Protein AF-A0A4U7EUX4-F1 (afdb_monomer_lite)

Sequence (155 aa):
FATDRTGVGKIASWLRALGPPEITDNANVHVARLDGEHVALTEAPRRIAFDPATLETRGAFGFDDDLGEHVTAAHLVRDPETDAWFGFVTEFGRTPEYHVYRLAPDRRARERVASIAADGPGYIHDCSITTDHVVLVETPLVMPIRRALSPFSEG

Radius of gyration: 18.08 Å; chains: 1; bounding box: 50×25×46 Å

Foldseek 3Di:
DDDDPDVVVVVVVVVQLLAQDDFDQPLPDDWDQALNFIWRHDQAQWIWTADPVPRHTPGTQAAPEDDAAGTWARAWDADPPQRKTWTWGWHDDPFIWIFIWIGHNNHSHTDTPDIDTDPQAADFNYWDDDPPDIDTDRDPRGDPVVLSRDSPHDD

Secondary structure (DSSP, 8-state):
-----SHHHHHHHHHHHTSPPPPP----SEEEEETTEEEEE-SSS-EEEE-TTT--EEEE---SS----SEE-S--EE-TTT--EEEEEEEPSSS-EEEEEEE-TT-SSPEEEEEEE-SS-B----EEE-SS-EEE---S-B--HHHHT-TT---

pLDDT: mean 86.43, std 16.12, range [35.03, 98.5]

Structure (mmCIF, N/CA/C/O backbone):
data_AF-A0A4U7EUX4-F1
#
_entry.id   AF-A0A4U7EUX4-F1
#
loop_
_atom_site.group_PDB
_atom_site.id
_atom_site.type_symbol
_atom_site.label_atom_id
_atom_site.label_alt_id
_atom_site.label_comp_id
_atom_site.label_asym_id
_atom_site.label_entity_id
_atom_site.label_seq_id
_atom_site.pdbx_PDB_ins_code
_atom_site.Cartn_x
_atom_site.Cartn_y
_atom_site.Cartn_z
_atom_site.occupancy
_atom_site.B_iso_or_equiv
_atom_site.auth_seq_id
_atom_site.auth_comp_id
_atom_site.auth_asym_id
_atom_site.auth_atom_id
_atom_site.pdbx_PDB_model_num
ATOM 1 N N . PHE A 1 1 ? 17.635 0.848 29.193 1.00 35.03 1 PHE A N 1
ATOM 2 C CA . PHE A 1 1 ? 17.520 -0.541 29.682 1.00 35.03 1 PHE A CA 1
ATOM 3 C C . PHE A 1 1 ? 18.761 -1.314 29.238 1.00 35.03 1 PHE A C 1
ATOM 5 O O . PHE A 1 1 ? 19.319 -0.972 28.207 1.00 35.03 1 PHE A O 1
ATOM 12 N N . ALA A 1 2 ? 19.268 -2.201 30.096 1.00 38.28 2 ALA A N 1
ATOM 13 C CA . ALA A 1 2 ? 20.657 -2.675 30.194 1.00 38.28 2 ALA A CA 1
ATOM 14 C C . ALA A 1 2 ? 21.385 -3.032 28.876 1.00 38.28 2 ALA A C 1
ATOM 16 O O . ALA A 1 2 ? 20.945 -3.899 28.129 1.00 38.28 2 ALA A O 1
ATOM 17 N N . THR A 1 3 ? 22.553 -2.424 28.644 1.00 47.78 3 THR A N 1
ATOM 18 C CA . THR A 1 3 ? 23.536 -2.885 27.654 1.00 47.78 3 THR A CA 1
ATOM 19 C C . THR A 1 3 ? 24.354 -4.029 28.249 1.00 47.78 3 THR A C 1
ATOM 21 O O . THR A 1 3 ? 25.218 -3.824 29.103 1.00 47.78 3 THR A O 1
ATOM 24 N N . ASP A 1 4 ? 24.057 -5.249 27.806 1.00 44.53 4 ASP A N 1
ATOM 25 C CA . ASP A 1 4 ? 24.856 -6.437 28.096 1.00 44.53 4 ASP A CA 1
ATOM 26 C C . ASP A 1 4 ? 26.292 -6.246 27.560 1.00 44.53 4 ASP A C 1
ATOM 28 O O . ASP A 1 4 ? 26.512 -5.835 26.418 1.00 44.53 4 ASP A O 1
ATOM 32 N N . ARG A 1 5 ? 27.283 -6.484 28.426 1.00 51.31 5 ARG A N 1
ATOM 33 C CA . ARG A 1 5 ? 28.724 -6.330 28.157 1.00 51.31 5 ARG A CA 1
ATOM 34 C C . ARG A 1 5 ? 29.388 -7.647 27.743 1.00 51.31 5 ARG A C 1
ATOM 36 O O . ARG A 1 5 ? 30.616 -7.722 27.723 1.00 51.31 5 ARG A O 1
ATOM 43 N N . THR A 1 6 ? 28.622 -8.681 27.407 1.00 55.31 6 THR A N 1
ATOM 44 C CA . THR A 1 6 ? 29.170 -9.937 26.887 1.00 55.31 6 THR A CA 1
ATOM 45 C C . THR A 1 6 ? 29.407 -9.863 25.371 1.00 55.31 6 THR A C 1
ATOM 47 O O . THR A 1 6 ? 28.614 -9.315 24.606 1.00 55.31 6 THR A O 1
ATOM 50 N N . GLY A 1 7 ? 30.541 -10.403 24.905 1.00 58.28 7 GLY A N 1
ATOM 51 C CA . GLY A 1 7 ? 30.965 -10.352 23.494 1.00 58.28 7 GLY A CA 1
ATOM 52 C C . GLY A 1 7 ? 29.975 -10.977 22.500 1.00 58.28 7 GLY A C 1
ATOM 53 O O . GLY A 1 7 ? 30.011 -10.653 21.317 1.00 58.28 7 GLY A O 1
ATOM 54 N N . VAL A 1 8 ? 29.045 -11.802 22.984 1.00 59.81 8 VAL A N 1
ATOM 55 C CA . VAL A 1 8 ? 28.007 -12.463 22.183 1.00 59.81 8 VAL A CA 1
ATOM 56 C C . VAL A 1 8 ? 26.985 -11.458 21.637 1.00 59.81 8 VAL A C 1
ATOM 58 O O . VAL A 1 8 ? 26.647 -11.520 20.457 1.00 59.81 8 VAL A O 1
ATOM 61 N N . GLY A 1 9 ? 26.558 -10.474 22.440 1.00 59.91 9 GLY A N 1
ATOM 62 C CA . GLY A 1 9 ? 25.624 -9.430 21.996 1.00 59.91 9 GLY A CA 1
ATOM 63 C C . GLY A 1 9 ? 26.223 -8.507 20.931 1.00 59.91 9 GLY A C 1
ATOM 64 O O . GLY A 1 9 ? 25.535 -8.098 19.997 1.00 59.91 9 GLY A O 1
ATOM 65 N N . LYS A 1 10 ? 27.536 -8.249 21.009 1.00 58.78 10 LYS A N 1
ATOM 66 C CA . LYS A 1 10 ? 28.273 -7.493 19.984 1.00 58.78 10 LYS A CA 1
ATOM 67 C C . LYS A 1 10 ? 28.397 -8.263 18.676 1.00 58.78 10 LYS A C 1
ATOM 69 O O . LYS A 1 10 ? 28.196 -7.671 17.624 1.00 58.78 10 LYS A O 1
ATOM 74 N N . ILE A 1 11 ? 28.694 -9.561 18.735 1.00 67.31 11 ILE A N 1
ATOM 75 C CA . ILE A 1 11 ? 28.774 -10.409 17.539 1.00 67.31 11 ILE A CA 1
ATOM 76 C C . ILE A 1 11 ? 27.397 -10.506 16.873 1.00 67.31 11 ILE A C 1
ATOM 78 O O . ILE A 1 11 ? 27.297 -10.322 15.667 1.00 67.31 11 ILE A O 1
ATOM 82 N N . ALA A 1 12 ? 26.324 -10.701 17.645 1.00 68.25 12 ALA A N 1
ATOM 83 C CA . ALA A 1 12 ? 24.962 -10.730 17.116 1.00 68.25 12 ALA A CA 1
ATOM 84 C C . ALA A 1 12 ? 24.534 -9.384 16.503 1.00 68.25 12 ALA A C 1
ATOM 86 O O . ALA A 1 12 ? 23.959 -9.363 15.420 1.00 68.25 12 ALA A O 1
ATOM 87 N N . SER A 1 13 ? 24.843 -8.259 17.156 1.00 61.53 13 SER A N 1
ATOM 88 C CA . SER A 1 13 ? 24.590 -6.918 16.613 1.00 61.53 13 SER A CA 1
ATOM 89 C C . SER A 1 13 ? 25.394 -6.646 15.341 1.00 61.53 13 SER A C 1
ATOM 91 O O . SER A 1 13 ? 24.848 -6.086 14.397 1.00 61.53 13 SER A O 1
ATOM 93 N N . TRP A 1 14 ? 26.655 -7.077 15.285 1.00 62.81 14 TRP A N 1
ATOM 94 C CA . TRP A 1 14 ? 27.502 -6.939 14.103 1.00 62.81 14 TRP A CA 1
ATOM 95 C C . TRP A 1 14 ? 27.003 -7.807 12.942 1.00 62.81 14 TRP A C 1
ATOM 97 O O . TRP A 1 14 ? 26.906 -7.328 11.821 1.00 62.81 14 TRP A O 1
ATOM 107 N N . LEU A 1 15 ? 26.584 -9.047 13.213 1.00 62.78 15 LEU A N 1
ATOM 108 C CA . LEU A 1 15 ? 25.950 -9.917 12.218 1.00 62.78 15 LEU A CA 1
ATOM 109 C C . LEU A 1 15 ? 24.616 -9.349 11.708 1.00 62.78 15 LEU A C 1
ATOM 111 O O . LEU A 1 15 ? 24.342 -9.447 10.518 1.00 62.78 15 LEU A O 1
ATOM 115 N N . ARG A 1 16 ? 23.805 -8.721 12.572 1.00 60.88 16 ARG A N 1
ATOM 116 C CA . ARG A 1 16 ? 22.582 -8.011 12.149 1.00 60.88 16 ARG A CA 1
ATOM 117 C C . ARG A 1 16 ? 22.888 -6.775 11.309 1.00 60.88 16 ARG A C 1
ATOM 119 O O . ARG A 1 16 ? 22.189 -6.537 10.337 1.00 60.88 16 ARG A O 1
ATOM 126 N N . ALA A 1 17 ? 23.941 -6.031 11.645 1.00 60.62 17 ALA A N 1
ATOM 127 C CA . ALA A 1 17 ? 24.389 -4.871 10.875 1.00 60.62 17 ALA A CA 1
ATOM 128 C C . ALA A 1 17 ? 24.932 -5.240 9.481 1.00 60.62 17 ALA A C 1
ATOM 130 O O . ALA A 1 17 ? 25.004 -4.381 8.609 1.00 60.62 17 ALA A O 1
ATOM 131 N N . LEU A 1 18 ? 25.309 -6.505 9.268 1.00 61.06 18 LEU A N 1
ATOM 132 C CA . LEU A 1 18 ? 25.678 -7.048 7.957 1.00 61.06 18 LEU A CA 1
ATOM 133 C C . LEU A 1 18 ? 24.470 -7.537 7.139 1.00 61.06 18 LEU A C 1
ATOM 135 O O . LEU A 1 18 ? 24.626 -7.845 5.958 1.00 61.06 18 LEU A O 1
ATOM 139 N N . GLY A 1 19 ? 23.292 -7.653 7.759 1.00 54.31 19 GLY A N 1
ATOM 140 C CA . GLY A 1 19 ? 22.042 -7.962 7.073 1.00 54.31 19 GLY A CA 1
ATOM 141 C C . GLY A 1 19 ? 21.414 -6.715 6.439 1.00 54.31 19 GLY A C 1
ATOM 142 O O . GLY A 1 19 ? 21.805 -5.594 6.766 1.00 54.31 19 GLY A O 1
ATOM 143 N N . PRO A 1 20 ? 20.433 -6.882 5.534 1.00 58.56 20 PRO A N 1
ATOM 144 C CA . PRO A 1 20 ? 19.648 -5.755 5.044 1.00 58.56 20 PRO A CA 1
ATOM 145 C C . PRO A 1 20 ? 18.993 -5.012 6.225 1.00 58.56 20 PRO A C 1
ATOM 147 O O . PRO A 1 20 ? 18.629 -5.656 7.215 1.00 58.56 20 PRO A O 1
ATOM 150 N N . PRO A 1 21 ? 18.857 -3.675 6.147 1.00 61.78 21 PRO A N 1
ATOM 151 C CA . PRO A 1 21 ? 18.311 -2.873 7.237 1.00 61.78 21 PRO A CA 1
ATOM 152 C C . PRO A 1 21 ? 16.923 -3.374 7.659 1.00 61.78 21 PRO A C 1
ATOM 154 O O . PRO A 1 21 ? 16.118 -3.784 6.821 1.00 61.78 21 PRO A O 1
ATOM 157 N N . GLU A 1 22 ? 16.638 -3.343 8.966 1.00 69.62 22 GLU A N 1
ATOM 158 C CA . GLU A 1 22 ? 15.311 -3.703 9.472 1.00 69.62 22 GLU A CA 1
ATOM 159 C C . GLU A 1 22 ? 14.265 -2.732 8.903 1.00 69.62 22 GLU A C 1
ATOM 161 O O . GLU A 1 22 ? 14.378 -1.512 9.034 1.00 69.62 22 GLU A O 1
ATOM 166 N N . ILE A 1 23 ? 13.237 -3.288 8.260 1.00 76.75 23 ILE A N 1
ATOM 167 C CA . ILE A 1 23 ? 12.114 -2.520 7.727 1.00 76.75 23 ILE A CA 1
ATOM 168 C C . ILE A 1 23 ? 11.353 -1.897 8.903 1.00 76.75 23 ILE A C 1
ATOM 170 O O . ILE A 1 23 ? 10.878 -2.613 9.789 1.00 76.75 23 ILE A O 1
ATOM 174 N N . THR A 1 24 ? 11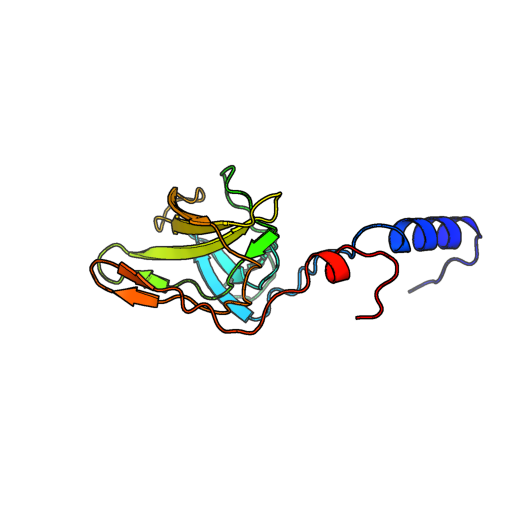.230 -0.569 8.898 1.00 81.19 24 THR A N 1
ATOM 175 C CA . THR A 1 24 ? 10.527 0.175 9.950 1.00 81.19 24 THR A CA 1
ATOM 176 C C . THR A 1 24 ? 9.042 -0.185 10.013 1.00 81.19 24 THR A C 1
ATOM 178 O O . THR A 1 24 ? 8.393 -0.395 8.991 1.00 81.19 24 THR A O 1
ATOM 181 N N . ASP A 1 25 ? 8.497 -0.245 11.226 1.00 83.00 25 ASP A N 1
ATOM 182 C CA . ASP A 1 25 ? 7.065 -0.355 11.518 1.00 83.00 25 ASP A CA 1
ATOM 183 C C . ASP A 1 25 ? 6.432 0.983 11.924 1.00 83.00 25 ASP A C 1
ATOM 185 O O . ASP A 1 25 ? 5.287 1.009 12.375 1.00 83.00 25 ASP A O 1
ATOM 189 N N . ASN A 1 26 ? 7.154 2.095 11.755 1.00 91.69 26 ASN A N 1
ATOM 190 C CA . ASN A 1 26 ? 6.657 3.430 12.058 1.00 91.69 26 ASN A CA 1
ATOM 191 C C . ASN A 1 26 ? 5.583 3.857 11.041 1.00 91.69 26 ASN A C 1
ATOM 193 O O . ASN A 1 26 ? 5.857 4.549 10.059 1.00 91.69 26 ASN A O 1
ATOM 197 N N . ALA A 1 27 ? 4.358 3.394 11.280 1.00 95.31 27 ALA A N 1
ATOM 198 C CA . ALA A 1 27 ? 3.162 3.628 10.484 1.00 95.31 27 ALA A CA 1
ATOM 199 C C . ALA A 1 27 ? 2.583 5.036 10.722 1.00 95.31 27 ALA A C 1
ATOM 201 O O . ALA A 1 27 ? 1.552 5.191 11.370 1.00 95.31 27 ALA A O 1
ATOM 202 N N . ASN A 1 28 ? 3.277 6.073 10.248 1.00 95.56 28 ASN A N 1
ATOM 203 C CA . ASN A 1 28 ? 3.005 7.474 10.594 1.00 95.56 28 ASN A CA 1
ATOM 204 C C . ASN A 1 28 ? 2.521 8.360 9.430 1.00 95.56 28 ASN A C 1
ATOM 206 O O . ASN A 1 28 ? 2.481 9.579 9.596 1.00 95.56 28 ASN A O 1
ATOM 210 N N . VAL A 1 29 ? 2.187 7.788 8.268 1.00 96.81 29 VAL A N 1
ATOM 211 C CA . VAL A 1 29 ? 1.898 8.563 7.046 1.00 96.81 29 VAL A CA 1
ATOM 212 C C . VAL A 1 29 ? 0.398 8.733 6.816 1.00 96.81 29 VAL A C 1
ATOM 214 O O . VAL A 1 29 ? -0.076 9.849 6.621 1.00 96.81 29 VAL A O 1
ATOM 217 N N . HIS A 1 30 ? -0.364 7.639 6.842 1.00 96.38 30 HIS A N 1
ATOM 218 C CA . HIS A 1 30 ? -1.781 7.654 6.472 1.00 96.38 30 HIS A CA 1
ATOM 219 C C . HIS A 1 30 ? -2.594 6.639 7.288 1.00 96.38 30 HIS A C 1
ATOM 221 O O . HIS A 1 30 ? -2.027 5.741 7.909 1.00 96.38 30 HIS A O 1
ATOM 227 N N . VAL A 1 31 ? -3.923 6.773 7.290 1.00 96.81 31 VAL A N 1
ATOM 228 C CA . VAL A 1 31 ? -4.845 5.820 7.925 1.00 96.81 31 VAL A CA 1
ATOM 229 C C . VAL A 1 31 ? -5.952 5.422 6.955 1.00 96.81 31 VAL A C 1
ATOM 231 O O . VAL A 1 31 ? -6.480 6.260 6.230 1.00 96.81 31 VAL A O 1
ATOM 234 N N . ALA A 1 32 ? -6.330 4.148 6.956 1.00 95.56 32 ALA A N 1
ATOM 235 C CA . ALA A 1 32 ? -7.429 3.633 6.144 1.00 95.56 32 ALA A CA 1
ATOM 236 C C . ALA A 1 32 ? -8.240 2.592 6.920 1.00 95.56 32 ALA A C 1
ATOM 238 O O . ALA A 1 32 ? -7.752 1.998 7.885 1.00 95.56 32 ALA A O 1
ATOM 239 N N . ARG A 1 33 ? 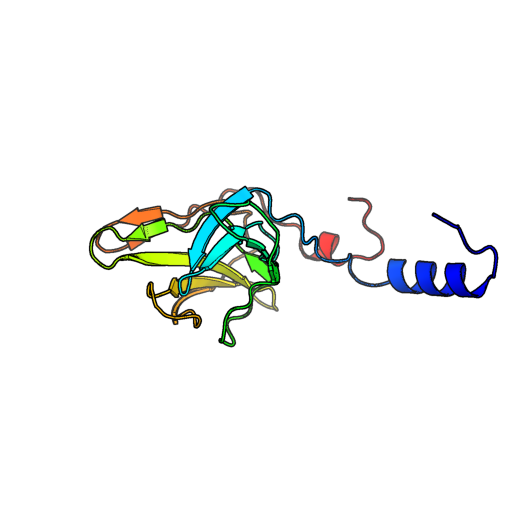-9.485 2.363 6.490 1.00 95.19 33 ARG A N 1
ATOM 240 C CA . ARG A 1 33 ? -10.310 1.271 7.010 1.00 95.19 33 ARG A CA 1
ATOM 241 C C . ARG A 1 33 ? -10.256 0.092 6.045 1.00 95.19 33 ARG A C 1
ATOM 243 O O . ARG A 1 33 ? -10.833 0.181 4.966 1.00 95.19 33 ARG A O 1
ATOM 250 N N . LEU A 1 34 ? -9.564 -0.976 6.431 1.00 95.50 34 LEU A N 1
ATOM 251 C CA . LEU A 1 34 ? -9.270 -2.142 5.594 1.00 95.50 34 LEU A CA 1
ATOM 252 C C . LEU A 1 34 ? -9.803 -3.395 6.285 1.00 95.50 34 LEU A C 1
ATOM 254 O O . LEU A 1 34 ? -9.499 -3.604 7.457 1.00 95.50 34 LEU A O 1
ATOM 258 N N . ASP A 1 35 ? -10.599 -4.208 5.584 1.00 94.69 35 ASP A N 1
ATOM 259 C CA . ASP A 1 35 ? -11.187 -5.437 6.144 1.00 94.69 35 ASP A CA 1
ATOM 260 C C . ASP A 1 35 ? -11.897 -5.193 7.497 1.00 94.69 35 ASP A C 1
ATOM 262 O O . ASP A 1 35 ? -11.755 -5.921 8.476 1.00 94.69 35 ASP A O 1
ATOM 266 N N . GLY A 1 36 ? -12.606 -4.064 7.595 1.00 93.44 36 GLY A N 1
ATOM 267 C CA . GLY A 1 36 ? -13.288 -3.635 8.818 1.00 93.44 36 GLY A CA 1
ATOM 268 C C . GLY A 1 36 ? -12.401 -3.048 9.931 1.00 93.44 36 GLY A C 1
ATOM 269 O O . GLY A 1 36 ? -12.959 -2.439 10.848 1.00 93.44 36 GLY A O 1
ATOM 270 N N . GLU A 1 37 ? -11.072 -3.131 9.844 1.00 96.12 37 GLU A N 1
ATOM 271 C CA . GLU A 1 37 ? -10.118 -2.597 10.828 1.00 96.12 37 GLU A CA 1
ATOM 272 C C . GLU A 1 37 ? -9.623 -1.188 10.479 1.00 96.12 37 GLU A C 1
ATOM 274 O O . GLU A 1 37 ? -9.527 -0.831 9.308 1.00 96.12 37 GLU A O 1
ATOM 279 N N . HIS A 1 38 ? -9.281 -0.376 11.487 1.00 97.50 38 HIS A N 1
ATOM 280 C CA . HIS A 1 38 ? -8.570 0.888 11.267 1.00 97.50 38 HIS A CA 1
ATOM 281 C C . HIS A 1 38 ? -7.071 0.616 11.280 1.00 97.50 38 HIS A C 1
ATOM 283 O O . HIS A 1 38 ? -6.546 0.045 12.237 1.00 97.50 38 HIS A O 1
ATOM 289 N N . VAL A 1 39 ? -6.395 1.003 10.203 1.00 97.69 39 VAL A N 1
ATOM 290 C CA . VAL A 1 39 ? -5.009 0.626 9.939 1.00 97.69 39 VAL A CA 1
ATOM 291 C C . VAL A 1 39 ? -4.190 1.873 9.651 1.00 97.69 39 VAL A C 1
ATOM 293 O O . VAL A 1 39 ? -4.547 2.672 8.789 1.00 97.69 39 VAL A O 1
ATOM 296 N N . ALA A 1 40 ? -3.089 2.030 10.377 1.00 98.19 40 ALA A N 1
ATOM 297 C CA . ALA A 1 40 ? -2.062 3.022 10.121 1.00 98.19 40 ALA A CA 1
ATOM 298 C C . ALA A 1 40 ? -1.051 2.485 9.098 1.00 98.19 40 ALA A C 1
ATOM 300 O O . ALA A 1 40 ? -0.678 1.305 9.121 1.00 98.19 40 ALA A O 1
ATOM 301 N N . LEU A 1 41 ? -0.609 3.366 8.204 1.00 97.56 41 LEU A N 1
ATOM 302 C CA . LEU A 1 41 ? 0.154 3.049 7.003 1.00 97.56 41 LEU A CA 1
ATOM 303 C C . LEU A 1 41 ? 1.440 3.882 6.938 1.00 97.56 41 LEU A C 1
ATOM 305 O O . LEU A 1 41 ? 1.495 5.034 7.375 1.00 97.56 41 LEU A O 1
ATOM 309 N N . THR A 1 42 ? 2.470 3.281 6.357 1.00 95.88 42 THR A N 1
ATOM 310 C CA . THR A 1 42 ? 3.736 3.907 5.958 1.00 95.88 42 THR A CA 1
ATOM 311 C C . THR A 1 42 ? 4.134 3.350 4.593 1.00 95.88 42 THR A C 1
ATOM 313 O O . THR A 1 42 ? 3.357 2.620 3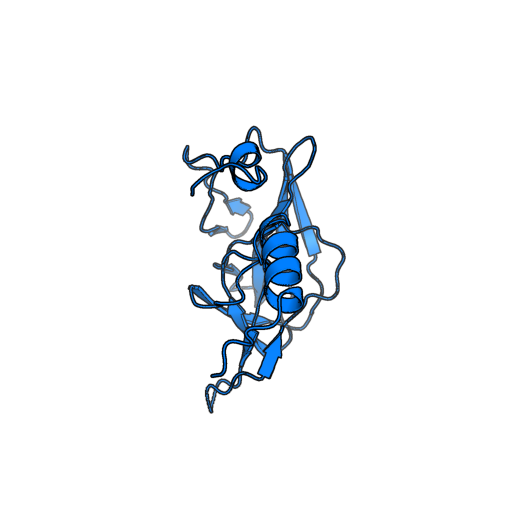.979 1.00 95.88 42 THR A O 1
ATOM 316 N N . GLU A 1 43 ? 5.318 3.699 4.103 1.00 95.19 43 GLU A N 1
ATOM 317 C CA . GLU A 1 43 ? 5.801 3.283 2.781 1.00 95.19 43 GLU A CA 1
ATOM 318 C C . GLU A 1 43 ? 6.558 1.949 2.789 1.00 95.19 43 GLU A C 1
ATOM 320 O O . GLU A 1 43 ? 6.903 1.383 1.749 1.00 95.19 43 GLU A O 1
ATOM 325 N N . ALA A 1 44 ? 6.792 1.415 3.984 1.00 91.81 44 ALA A N 1
ATOM 326 C CA . ALA A 1 44 ? 7.235 0.050 4.185 1.00 91.81 44 ALA A CA 1
ATOM 327 C C . ALA A 1 44 ? 6.057 -0.937 4.072 1.00 91.81 44 ALA A C 1
ATOM 329 O O . ALA A 1 44 ? 4.929 -0.573 4.411 1.00 91.81 44 ALA A O 1
ATOM 330 N N . PRO A 1 45 ? 6.302 -2.213 3.708 1.00 92.31 45 PRO A N 1
ATOM 331 C CA . PRO A 1 45 ? 5.311 -3.296 3.754 1.00 92.31 45 PRO A CA 1
ATOM 332 C C . PRO A 1 45 ? 4.996 -3.713 5.207 1.00 92.31 45 PRO A C 1
ATOM 334 O O . PRO A 1 45 ? 5.054 -4.879 5.594 1.00 92.31 45 PRO A O 1
ATOM 337 N N . ARG A 1 46 ? 4.720 -2.724 6.060 1.00 93.00 46 ARG A N 1
ATOM 338 C CA . ARG A 1 46 ? 4.357 -2.843 7.465 1.00 93.00 46 ARG A CA 1
ATOM 339 C C . ARG A 1 46 ? 3.209 -1.895 7.753 1.00 93.00 46 ARG A C 1
ATOM 341 O O . ARG A 1 46 ? 3.245 -0.716 7.417 1.00 93.00 46 ARG A O 1
ATOM 348 N N . ARG A 1 47 ? 2.175 -2.445 8.373 1.00 95.88 47 ARG A N 1
ATOM 349 C CA . ARG A 1 47 ? 0.914 -1.764 8.654 1.00 95.88 47 ARG A CA 1
ATOM 350 C C . ARG A 1 47 ? 0.493 -2.133 10.060 1.00 95.88 47 ARG A C 1
ATOM 352 O O . ARG A 1 47 ? 0.767 -3.249 10.504 1.00 95.88 47 ARG A O 1
ATOM 359 N N . ILE A 1 48 ? -0.145 -1.206 10.760 1.00 97.94 48 ILE A N 1
ATOM 360 C CA . ILE A 1 48 ? -0.457 -1.366 12.180 1.00 97.94 48 ILE A CA 1
ATOM 361 C C . ILE A 1 48 ? -1.946 -1.118 12.400 1.00 97.94 48 ILE A C 1
ATOM 363 O O . ILE A 1 48 ? -2.436 -0.021 12.149 1.00 97.94 48 ILE A O 1
ATOM 367 N N . ALA A 1 49 ? -2.670 -2.132 12.866 1.00 98.25 49 ALA A N 1
ATOM 368 C CA . ALA A 1 49 ? -4.061 -1.989 13.271 1.00 98.25 49 ALA A CA 1
ATOM 369 C C . ALA A 1 49 ? -4.153 -1.241 14.609 1.00 98.25 49 ALA A C 1
ATOM 371 O O . ALA A 1 49 ? -3.315 -1.428 15.498 1.00 98.25 49 ALA A O 1
ATOM 372 N N . PHE A 1 50 ? -5.191 -0.426 14.774 1.00 98.50 50 PHE A N 1
ATOM 373 C CA . PHE A 1 50 ? -5.454 0.319 16.005 1.00 98.50 50 PHE A CA 1
ATOM 374 C C . PHE A 1 50 ? -6.956 0.439 16.295 1.00 98.50 50 PHE A C 1
ATOM 376 O O . PHE A 1 50 ? -7.805 0.264 15.419 1.00 98.50 50 PHE A O 1
ATOM 383 N N . ASP A 1 51 ? -7.296 0.709 17.554 1.00 98.25 51 ASP A N 1
ATOM 384 C CA . ASP A 1 51 ? -8.666 1.008 17.967 1.00 98.25 51 ASP A CA 1
ATOM 385 C C . ASP A 1 51 ? -9.006 2.485 17.683 1.00 98.25 51 ASP A C 1
ATOM 387 O O . ASP A 1 51 ? -8.315 3.369 18.185 1.00 98.25 51 ASP A O 1
ATOM 391 N N . PRO A 1 52 ? -10.058 2.809 16.913 1.00 97.25 52 PRO A N 1
ATOM 392 C CA . PRO A 1 52 ? -10.370 4.198 16.568 1.00 97.25 52 PRO A CA 1
ATOM 393 C C . PRO A 1 52 ? -10.931 5.027 17.736 1.00 97.25 52 PRO A C 1
ATOM 395 O O . PRO A 1 52 ? -10.937 6.253 17.653 1.00 97.25 52 PRO A O 1
ATOM 398 N N . ALA A 1 53 ? -11.432 4.391 18.799 1.00 97.94 53 ALA A N 1
ATOM 399 C CA . ALA A 1 53 ? -11.987 5.067 19.968 1.00 97.94 53 ALA A CA 1
ATOM 400 C C . ALA A 1 53 ? -10.927 5.303 21.053 1.00 97.94 53 ALA A C 1
ATOM 402 O O . ALA A 1 53 ? -10.940 6.356 21.690 1.00 97.94 53 ALA A O 1
ATOM 403 N N . THR A 1 54 ? -10.017 4.346 21.266 1.00 98.19 54 THR A N 1
ATOM 404 C CA . THR A 1 54 ? -8.973 4.438 22.306 1.00 98.19 54 THR A CA 1
ATOM 405 C C . THR A 1 54 ? -7.592 4.815 21.770 1.00 98.19 54 THR A C 1
ATOM 407 O O . THR A 1 54 ? -6.747 5.258 22.544 1.00 98.19 54 THR A O 1
ATOM 410 N N . LEU A 1 55 ? -7.365 4.673 20.459 1.00 97.88 55 LEU A N 1
ATOM 411 C CA . LEU A 1 55 ? -6.069 4.804 19.777 1.00 97.88 55 LEU A CA 1
ATOM 412 C C . LEU A 1 55 ? -5.018 3.775 20.220 1.00 97.88 55 LEU A C 1
ATOM 414 O O . LEU A 1 55 ? -3.834 3.922 19.921 1.00 97.88 55 LEU A O 1
ATOM 418 N N . GLU A 1 56 ? -5.436 2.713 20.910 1.00 98.31 56 GLU A N 1
ATOM 419 C CA . GLU A 1 56 ? -4.541 1.628 21.295 1.00 98.31 56 GLU A CA 1
ATOM 420 C C . GLU A 1 56 ? -4.117 0.806 20.072 1.00 98.31 56 GLU A C 1
ATOM 422 O O . GLU A 1 56 ? -4.939 0.395 19.247 1.00 98.31 56 GLU A O 1
ATOM 427 N N . THR A 1 57 ? -2.815 0.533 19.975 1.00 98.19 57 THR A N 1
ATOM 428 C CA . THR A 1 57 ? -2.236 -0.343 18.955 1.00 98.19 57 THR A CA 1
ATOM 429 C C . THR A 1 57 ? -2.702 -1.784 19.155 1.00 98.19 57 THR A C 1
ATOM 431 O O . THR A 1 57 ? -2.467 -2.375 20.208 1.00 98.19 57 THR A O 1
ATOM 434 N N . ARG A 1 58 ? -3.300 -2.383 18.121 1.00 96.62 58 ARG A N 1
ATOM 435 C CA . ARG A 1 58 ? -3.765 -3.781 18.118 1.00 96.62 58 ARG A CA 1
ATOM 436 C C . ARG A 1 58 ? -2.737 -4.762 17.554 1.00 96.62 58 ARG A C 1
ATOM 438 O O . ARG A 1 58 ? -2.802 -5.948 17.861 1.00 96.62 58 ARG A O 1
ATOM 445 N N . GLY A 1 59 ? -1.768 -4.272 16.780 1.00 96.00 59 GLY A N 1
ATOM 446 C CA . GLY A 1 59 ? -0.651 -5.066 16.264 1.00 96.00 59 GLY A CA 1
ATOM 447 C C . GLY A 1 59 ? -0.485 -4.947 14.754 1.00 96.00 59 GLY A C 1
ATOM 448 O O . GLY A 1 59 ? -1.015 -4.030 14.132 1.00 96.00 59 GLY A O 1
ATOM 449 N N . ALA A 1 60 ? 0.284 -5.863 14.167 1.00 96.69 60 ALA A N 1
ATOM 450 C CA . ALA A 1 60 ? 0.545 -5.865 12.733 1.00 96.69 60 ALA A CA 1
ATOM 451 C C . ALA A 1 60 ? -0.712 -6.236 11.931 1.00 96.69 60 ALA A C 1
ATOM 453 O O . ALA A 1 60 ? -1.398 -7.204 12.254 1.00 96.69 60 ALA A O 1
ATOM 454 N N . PHE A 1 61 ? -0.969 -5.491 10.859 1.00 96.81 61 PHE A N 1
ATOM 455 C CA . PHE A 1 61 ? -1.982 -5.806 9.859 1.00 96.81 61 PHE A CA 1
ATOM 456 C C . PHE A 1 61 ? -1.301 -6.381 8.611 1.00 96.81 61 PHE A C 1
ATOM 458 O O . PHE A 1 61 ? -0.415 -5.746 8.034 1.00 96.81 61 PHE A O 1
ATOM 465 N N . GLY A 1 62 ? -1.718 -7.576 8.194 1.00 95.50 62 GLY A N 1
ATOM 466 C CA . GLY A 1 62 ? -1.270 -8.228 6.962 1.00 95.50 62 GLY A CA 1
ATOM 467 C C . GLY A 1 62 ? -2.423 -8.427 5.984 1.00 95.50 62 GLY A C 1
ATOM 468 O O . GLY A 1 62 ? -3.572 -8.571 6.411 1.00 95.50 62 GLY A O 1
ATOM 469 N N . PHE A 1 63 ? -2.095 -8.425 4.692 1.00 96.94 63 PHE A N 1
ATOM 470 C CA . PHE A 1 63 ? -3.006 -8.840 3.630 1.00 96.94 63 PHE A CA 1
ATOM 471 C C . PHE A 1 63 ? -2.937 -10.359 3.412 1.00 96.94 63 PHE A C 1
ATOM 473 O O . PHE A 1 63 ? -1.880 -10.963 3.592 1.00 96.94 63 PHE A O 1
ATOM 480 N N . ASP A 1 64 ? -4.053 -10.949 2.989 1.00 96.88 64 ASP A N 1
ATOM 481 C CA . ASP A 1 64 ? -4.226 -12.391 2.764 1.00 96.88 64 ASP A CA 1
ATOM 482 C C . ASP A 1 64 ? -4.081 -12.720 1.271 1.00 96.88 64 ASP A C 1
ATOM 484 O O . ASP A 1 64 ? -4.972 -13.286 0.634 1.00 96.88 64 ASP A O 1
ATOM 488 N N . ASP A 1 65 ? -2.964 -12.301 0.688 1.00 96.88 65 ASP A N 1
ATOM 489 C CA . ASP A 1 65 ? -2.639 -12.504 -0.721 1.00 96.88 65 ASP A CA 1
ATOM 490 C C . ASP A 1 65 ? -1.130 -12.722 -0.918 1.00 96.88 65 ASP A C 1
ATOM 492 O O . ASP A 1 65 ? -0.344 -12.686 0.029 1.00 96.88 65 ASP A O 1
ATOM 496 N N . ASP A 1 66 ? -0.734 -12.992 -2.159 1.00 95.56 66 ASP A N 1
ATOM 497 C CA . ASP A 1 66 ? 0.649 -13.218 -2.580 1.00 95.56 66 ASP A CA 1
ATOM 498 C C . ASP A 1 66 ? 1.200 -12.064 -3.435 1.00 95.56 66 ASP A C 1
ATOM 500 O O . ASP A 1 66 ? 2.163 -12.237 -4.187 1.00 95.56 66 ASP A O 1
ATOM 504 N N . LEU A 1 67 ? 0.596 -10.872 -3.347 1.00 96.19 67 LEU A N 1
ATOM 505 C CA . LEU A 1 67 ? 1.052 -9.712 -4.100 1.00 96.19 67 LEU A CA 1
ATOM 506 C C . LEU A 1 67 ? 2.389 -9.217 -3.534 1.00 96.19 67 LEU A C 1
ATOM 508 O O . LEU A 1 67 ? 2.445 -8.677 -2.424 1.00 96.19 67 LEU A O 1
ATOM 512 N N . GLY A 1 68 ? 3.454 -9.388 -4.320 1.00 92.69 68 GLY A N 1
ATOM 513 C CA . GLY A 1 68 ? 4.800 -8.967 -3.962 1.00 92.69 68 GLY A CA 1
ATOM 514 C C . GLY A 1 68 ? 4.879 -7.467 -3.693 1.00 92.69 68 GLY A C 1
ATOM 515 O O . GLY A 1 68 ? 4.401 -6.641 -4.470 1.00 92.69 68 GLY A O 1
ATOM 516 N N . GLU A 1 69 ? 5.474 -7.108 -2.557 1.00 93.44 69 GLU A N 1
ATOM 517 C CA . GLU A 1 69 ? 5.635 -5.723 -2.130 1.00 93.44 69 GLU A CA 1
ATOM 518 C C . GLU A 1 69 ? 6.978 -5.517 -1.434 1.00 93.44 69 GLU A C 1
ATOM 520 O O . GLU A 1 69 ? 7.308 -6.186 -0.457 1.00 93.44 69 GLU A O 1
ATOM 525 N N . HIS A 1 70 ? 7.763 -4.568 -1.936 1.00 91.88 70 HIS A N 1
ATOM 526 C CA . HIS A 1 70 ? 8.997 -4.129 -1.282 1.00 91.88 70 HIS A CA 1
ATOM 527 C C . HIS A 1 70 ? 8.883 -2.682 -0.795 1.00 91.88 70 HIS A C 1
ATOM 529 O O . HIS A 1 70 ? 9.396 -2.348 0.271 1.00 91.88 70 HIS A O 1
ATOM 535 N N . VAL A 1 71 ? 8.174 -1.847 -1.558 1.00 91.88 71 VAL A N 1
ATOM 536 C CA . VAL A 1 71 ? 7.772 -0.485 -1.189 1.00 91.88 71 VAL A CA 1
ATOM 537 C C . VAL A 1 71 ? 6.286 -0.348 -1.499 1.00 91.88 71 VAL A C 1
ATOM 539 O O . VAL A 1 71 ? 5.835 -0.796 -2.550 1.00 91.88 71 VAL A O 1
ATOM 542 N N . THR A 1 72 ? 5.510 0.246 -0.601 1.00 92.62 72 THR A N 1
ATOM 543 C CA . THR A 1 72 ? 4.073 0.497 -0.797 1.00 92.62 72 THR A CA 1
ATOM 544 C C . THR A 1 72 ? 3.824 1.995 -0.773 1.00 92.62 72 THR A C 1
ATOM 546 O O . THR A 1 72 ? 4.472 2.707 -0.017 1.00 92.62 72 THR A O 1
ATOM 549 N N . ALA A 1 73 ? 2.861 2.490 -1.547 1.00 91.94 73 ALA A N 1
ATOM 550 C CA . ALA A 1 73 ? 2.313 3.807 -1.246 1.00 91.94 73 ALA A CA 1
ATOM 551 C C . ALA A 1 73 ? 1.452 3.710 0.020 1.00 91.94 73 ALA A C 1
ATOM 553 O O . ALA A 1 73 ? 0.683 2.756 0.183 1.00 91.94 73 ALA A O 1
ATOM 554 N N . ALA A 1 74 ? 1.593 4.678 0.925 1.00 95.06 74 ALA A N 1
ATOM 555 C CA . ALA A 1 74 ? 0.736 4.778 2.107 1.00 95.06 74 ALA A CA 1
ATOM 556 C C . ALA A 1 74 ? -0.633 5.390 1.764 1.00 95.06 74 ALA A C 1
ATOM 558 O O . ALA A 1 74 ? -1.637 5.105 2.424 1.00 95.06 74 ALA A O 1
ATOM 559 N N . HIS A 1 75 ? -0.671 6.232 0.730 1.00 96.44 75 HIS A N 1
ATOM 560 C CA . HIS A 1 75 ? -1.883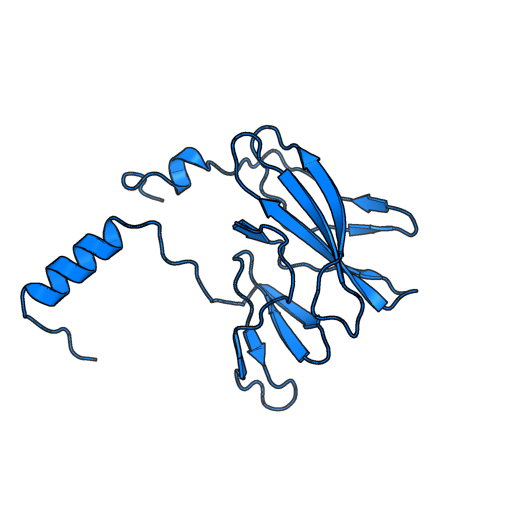 6.877 0.255 1.00 96.44 75 HIS A CA 1
ATOM 561 C C . HIS A 1 75 ? -2.704 5.910 -0.599 1.00 96.44 75 HIS A C 1
ATOM 563 O O . HIS A 1 75 ? -2.369 5.597 -1.741 1.00 96.44 75 HIS A O 1
ATOM 569 N N . LEU A 1 76 ? -3.785 5.419 0.005 1.00 95.88 76 LEU A N 1
ATOM 570 C CA . LEU A 1 76 ? -4.826 4.664 -0.679 1.00 95.88 76 LEU A CA 1
ATOM 571 C C . LEU A 1 76 ? -5.943 5.620 -1.076 1.00 95.88 76 LEU A C 1
ATOM 573 O O . LEU A 1 76 ? -6.305 6.510 -0.303 1.00 95.88 76 LEU A O 1
ATOM 577 N N . VAL A 1 77 ? -6.535 5.391 -2.241 1.00 96.88 77 VAL A N 1
ATOM 578 C CA . VAL A 1 77 ? -7.639 6.206 -2.747 1.00 96.88 77 VAL A CA 1
ATOM 579 C C . VAL A 1 77 ? -8.913 5.379 -2.739 1.00 96.88 77 VAL A C 1
ATOM 581 O O . VAL A 1 77 ? -8.956 4.286 -3.297 1.00 96.88 77 VAL A O 1
ATOM 584 N N . ARG A 1 78 ? -9.952 5.885 -2.075 1.00 96.12 78 ARG A N 1
ATOM 585 C CA . ARG A 1 78 ? -11.257 5.226 -1.990 1.00 96.12 78 ARG A CA 1
ATOM 586 C C . ARG A 1 78 ? -12.113 5.620 -3.183 1.00 96.12 78 ARG A C 1
ATOM 588 O O . ARG A 1 78 ? -12.349 6.808 -3.396 1.00 96.12 78 ARG A O 1
ATOM 595 N N . ASP A 1 79 ? -12.613 4.632 -3.907 1.00 96.44 79 ASP A N 1
ATOM 596 C CA . ASP A 1 79 ? -13.639 4.835 -4.922 1.00 96.44 79 ASP A CA 1
ATOM 597 C C . ASP A 1 79 ? -14.981 5.173 -4.241 1.00 96.44 79 ASP A C 1
ATOM 599 O O . ASP A 1 79 ? -15.477 4.378 -3.435 1.00 96.44 79 ASP A O 1
ATOM 603 N N . PRO A 1 80 ? -15.577 6.350 -4.513 1.00 94.12 80 PRO A N 1
ATOM 604 C CA . PRO A 1 80 ? -16.838 6.747 -3.897 1.00 94.12 80 PRO A CA 1
ATOM 605 C C . PRO A 1 80 ? -18.041 5.908 -4.351 1.00 94.12 80 PRO A C 1
ATOM 607 O O . PRO A 1 80 ? -19.042 5.895 -3.634 1.00 94.12 80 PRO A O 1
ATOM 610 N N . GLU A 1 81 ? -17.975 5.232 -5.503 1.00 94.44 81 GLU A N 1
ATOM 611 C CA . GLU A 1 81 ? -19.083 4.418 -6.018 1.00 94.44 81 GLU A CA 1
ATOM 612 C C . GLU A 1 81 ? -19.072 3.005 -5.434 1.00 94.44 81 GLU A C 1
ATOM 614 O O . GLU A 1 81 ? -20.116 2.491 -5.028 1.00 94.44 81 GLU A O 1
ATOM 619 N N . THR A 1 82 ? -17.895 2.378 -5.375 1.00 93.62 82 THR A N 1
ATOM 620 C CA . THR A 1 82 ? -17.759 0.971 -4.963 1.00 93.62 82 THR A CA 1
ATOM 621 C C . THR A 1 82 ? -17.278 0.774 -3.531 1.00 93.62 82 THR A C 1
ATOM 623 O O . THR A 1 82 ? -17.334 -0.351 -3.037 1.00 93.62 82 THR A O 1
ATOM 626 N N . ASP A 1 83 ? -16.801 1.831 -2.863 1.00 94.12 83 ASP A N 1
ATOM 627 C CA . ASP A 1 83 ? -16.135 1.757 -1.553 1.00 94.12 83 ASP A CA 1
ATOM 628 C C . ASP A 1 83 ? -14.825 0.934 -1.576 1.00 94.12 83 ASP A C 1
ATOM 630 O O . ASP A 1 83 ? -14.227 0.635 -0.544 1.00 94.12 83 ASP A O 1
ATOM 634 N N . ALA A 1 84 ? -14.341 0.554 -2.761 1.00 95.81 84 ALA A N 1
ATOM 635 C CA . ALA A 1 84 ? -13.072 -0.140 -2.883 1.00 95.81 84 ALA A CA 1
ATOM 636 C C . ALA A 1 84 ? -11.902 0.831 -2.684 1.00 95.81 84 ALA A C 1
ATOM 638 O O . ALA A 1 84 ? -11.922 1.974 -3.144 1.00 95.81 84 ALA A O 1
ATOM 639 N N . TRP A 1 85 ? -10.843 0.353 -2.039 1.00 97.19 85 TRP A N 1
ATOM 640 C CA . TRP A 1 85 ? -9.570 1.057 -1.978 1.00 97.19 85 TRP A CA 1
ATOM 641 C C . TRP A 1 85 ? -8.707 0.692 -3.178 1.00 97.19 85 TRP A C 1
ATOM 643 O O . TRP A 1 85 ? -8.581 -0.479 -3.531 1.00 97.19 85 TRP A O 1
ATOM 653 N N . PHE A 1 86 ? -8.059 1.690 -3.758 1.00 97.94 86 PHE A N 1
ATOM 654 C CA . PHE A 1 86 ? -7.014 1.534 -4.754 1.00 97.94 86 PHE A CA 1
ATOM 655 C C . PHE A 1 86 ? -5.677 1.957 -4.166 1.00 97.94 86 PHE A C 1
ATOM 657 O O . PHE A 1 86 ? -5.586 2.917 -3.399 1.00 97.94 86 PHE A O 1
ATOM 664 N N . GLY A 1 87 ? -4.637 1.235 -4.548 1.00 97.44 87 GLY A N 1
ATOM 665 C CA . GLY A 1 87 ? -3.264 1.559 -4.212 1.00 97.44 87 GLY A CA 1
ATOM 666 C C . GLY A 1 87 ? -2.315 0.894 -5.191 1.00 97.44 87 GLY A C 1
ATOM 667 O O . GLY A 1 87 ? -2.727 0.214 -6.135 1.00 97.44 87 GLY A O 1
ATOM 668 N N . PHE A 1 88 ? -1.024 1.071 -4.954 1.00 97.62 88 PHE A N 1
ATOM 669 C CA . PHE A 1 88 ? -0.007 0.338 -5.684 1.00 97.62 88 PHE A CA 1
ATOM 670 C C . PHE A 1 88 ? 1.175 -0.004 -4.781 1.00 97.62 88 PHE A C 1
ATOM 672 O O . PHE A 1 88 ? 1.386 0.601 -3.725 1.00 97.62 88 PHE A O 1
ATOM 679 N N . VAL A 1 89 ? 1.933 -1.003 -5.210 1.00 97.12 89 VAL A N 1
ATOM 680 C CA . VAL A 1 89 ? 3.205 -1.393 -4.606 1.00 97.12 89 VAL A CA 1
ATOM 681 C C . VAL A 1 89 ? 4.282 -1.434 -5.676 1.00 97.12 89 VAL A C 1
ATOM 683 O O . VAL A 1 89 ? 3.994 -1.629 -6.854 1.00 97.12 89 VAL A O 1
ATOM 686 N N . THR A 1 90 ? 5.526 -1.252 -5.259 1.00 95.50 90 THR A N 1
ATOM 687 C CA . THR A 1 90 ? 6.702 -1.519 -6.080 1.00 95.50 90 THR A CA 1
ATOM 688 C C . THR A 1 90 ? 7.290 -2.856 -5.657 1.00 95.50 90 THR A C 1
ATOM 690 O O . THR A 1 90 ? 7.649 -3.050 -4.488 1.00 95.50 90 THR A O 1
ATOM 693 N N . GLU A 1 91 ? 7.415 -3.768 -6.613 1.00 94.06 91 GLU A N 1
ATOM 694 C CA . GLU A 1 91 ? 8.160 -5.008 -6.462 1.00 94.06 91 GLU A CA 1
ATOM 695 C C . GLU A 1 91 ? 9.521 -4.875 -7.156 1.00 94.06 91 GLU A C 1
ATOM 697 O O . GLU A 1 91 ? 9.621 -4.498 -8.324 1.00 94.06 91 GLU A O 1
ATOM 702 N N . PHE A 1 92 ? 10.603 -5.153 -6.428 1.00 90.00 92 PHE A N 1
ATOM 703 C CA . PHE A 1 92 ? 11.939 -5.196 -7.000 1.00 90.00 92 PHE A CA 1
ATOM 704 C C . PHE A 1 92 ? 12.226 -6.573 -7.597 1.00 90.00 92 PHE A C 1
ATOM 706 O O . PHE A 1 92 ? 11.861 -7.606 -7.049 1.00 90.00 92 PHE A O 1
ATOM 713 N N . GLY A 1 93 ? 12.968 -6.581 -8.699 1.00 87.12 93 GLY A N 1
ATOM 714 C CA . GLY A 1 93 ? 13.375 -7.788 -9.404 1.00 87.12 93 GLY A CA 1
ATOM 715 C C . GLY A 1 93 ? 14.391 -7.453 -10.490 1.00 87.12 93 GLY A C 1
ATOM 716 O O . GLY A 1 93 ? 14.975 -6.368 -10.499 1.00 87.12 93 GLY A O 1
ATOM 717 N N . ARG A 1 94 ? 14.600 -8.372 -11.442 1.00 87.44 94 ARG A N 1
ATOM 718 C CA . ARG A 1 94 ? 15.434 -8.090 -12.628 1.00 87.44 94 ARG A CA 1
ATOM 719 C C . ARG A 1 94 ? 14.885 -6.901 -13.426 1.00 87.44 94 ARG A C 1
ATOM 721 O O . ARG A 1 94 ? 15.663 -6.090 -13.917 1.00 87.44 94 ARG A O 1
ATOM 728 N N . THR A 1 95 ? 13.563 -6.832 -13.513 1.00 91.19 95 THR A N 1
ATOM 729 C CA . THR A 1 95 ? 12.795 -5.687 -13.989 1.00 91.19 95 THR A CA 1
ATOM 730 C C . THR A 1 95 ? 11.854 -5.325 -12.846 1.00 91.19 95 THR A C 1
ATOM 732 O O . THR A 1 95 ? 11.020 -6.161 -12.509 1.00 91.19 95 THR A O 1
ATOM 735 N N . PRO A 1 96 ? 12.039 -4.177 -12.177 1.00 92.56 96 PRO A N 1
ATOM 736 C CA . PRO A 1 96 ? 11.103 -3.713 -11.161 1.00 92.56 96 PRO A CA 1
ATOM 737 C C . PRO A 1 96 ? 9.720 -3.469 -11.767 1.00 92.56 96 PRO A C 1
ATOM 739 O O . PRO A 1 96 ? 9.619 -3.084 -12.933 1.00 92.56 96 PRO A O 1
ATOM 742 N N . GLU A 1 97 ? 8.667 -3.673 -10.985 1.00 96.31 97 GLU A N 1
ATOM 743 C CA . GLU A 1 97 ? 7.286 -3.499 -11.435 1.00 96.31 97 GLU A CA 1
ATOM 744 C C . GLU A 1 97 ? 6.469 -2.693 -10.422 1.00 96.31 97 GLU A C 1
ATOM 746 O O . GLU A 1 97 ? 6.635 -2.827 -9.209 1.00 96.31 97 GLU A O 1
ATOM 751 N N . TYR A 1 98 ? 5.555 -1.870 -10.932 1.00 97.38 98 TYR A N 1
ATOM 752 C CA . TYR A 1 98 ? 4.470 -1.278 -10.164 1.00 97.38 98 TYR A CA 1
ATOM 753 C C . TYR A 1 98 ? 3.240 -2.172 -10.276 1.00 97.38 98 TYR A C 1
ATOM 755 O O . TYR A 1 98 ? 2.691 -2.334 -11.368 1.00 97.38 98 TYR A O 1
ATOM 763 N N . HIS A 1 99 ? 2.779 -2.729 -9.161 1.00 98.00 99 HIS A N 1
ATOM 764 C CA . HIS A 1 99 ? 1.521 -3.464 -9.118 1.00 98.00 99 HIS A CA 1
ATOM 765 C C . HIS A 1 99 ? 0.418 -2.572 -8.574 1.00 98.00 99 HIS A C 1
ATOM 767 O O . HIS A 1 99 ? 0.388 -2.267 -7.382 1.00 98.00 99 HIS A O 1
ATOM 773 N N . VAL A 1 100 ? -0.506 -2.183 -9.446 1.00 98.31 100 VAL A N 1
ATOM 774 C CA . VAL A 1 100 ? -1.743 -1.507 -9.052 1.00 98.31 100 VAL A CA 1
ATOM 775 C C . VAL A 1 100 ? -2.718 -2.562 -8.557 1.00 98.31 100 VAL A C 1
ATOM 777 O O . VAL A 1 100 ? -2.919 -3.589 -9.213 1.00 98.31 100 VAL A O 1
ATOM 780 N N . TYR A 1 101 ? -3.341 -2.308 -7.414 1.00 98.25 101 TYR A N 1
ATOM 781 C CA . TYR A 1 101 ? -4.304 -3.217 -6.817 1.00 98.25 101 TYR A CA 1
ATOM 782 C C . TYR A 1 101 ? -5.576 -2.502 -6.375 1.00 98.25 101 TYR A C 1
ATOM 784 O O . TYR A 1 101 ? -5.594 -1.300 -6.108 1.00 98.25 101 TYR A O 1
ATOM 792 N N . ARG A 1 102 ? -6.638 -3.297 -6.276 1.00 97.38 102 ARG A N 1
ATOM 793 C CA . ARG A 1 102 ? -7.920 -2.947 -5.683 1.00 97.38 102 ARG A CA 1
ATOM 794 C C . ARG A 1 102 ? -8.148 -3.810 -4.445 1.00 97.38 102 ARG A C 1
ATOM 796 O O . ARG A 1 102 ? -7.815 -4.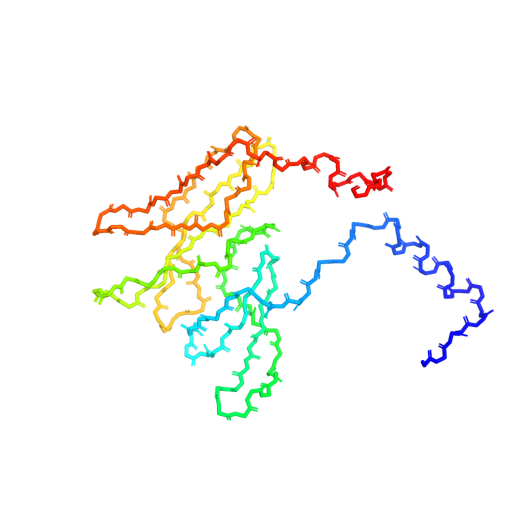991 -4.441 1.00 97.38 102 ARG A O 1
ATOM 803 N N . LEU A 1 103 ? -8.744 -3.242 -3.408 1.00 96.81 103 LEU A N 1
ATOM 804 C CA . LEU A 1 103 ? -9.156 -3.939 -2.197 1.00 96.81 103 LEU A CA 1
ATOM 805 C C . LEU A 1 103 ? -10.626 -3.618 -1.924 1.00 96.81 103 LEU A C 1
ATOM 807 O O . LEU A 1 103 ? -10.976 -2.466 -1.674 1.00 96.81 103 LEU A O 1
ATOM 811 N N . ALA A 1 104 ? -11.487 -4.629 -1.984 1.00 95.19 104 ALA A N 1
ATOM 812 C CA . ALA A 1 104 ? -12.887 -4.471 -1.598 1.00 95.19 104 ALA A CA 1
ATOM 813 C C . ALA A 1 104 ? -13.003 -4.172 -0.085 1.00 95.19 104 ALA A C 1
ATOM 815 O O . ALA A 1 104 ? -12.156 -4.628 0.688 1.00 95.19 104 ALA A O 1
ATOM 816 N N . PRO A 1 105 ? -14.033 -3.430 0.360 1.00 89.12 105 PRO A N 1
ATOM 817 C CA . PRO A 1 105 ? -14.137 -2.941 1.742 1.00 89.12 105 PRO A CA 1
ATOM 818 C C . PRO A 1 105 ? -14.171 -4.050 2.812 1.00 89.12 105 PRO A C 1
ATOM 820 O O . PRO A 1 105 ? -13.760 -3.825 3.952 1.00 89.12 105 PRO A O 1
ATOM 823 N N . ASP A 1 106 ? -14.642 -5.243 2.450 1.00 89.38 106 ASP A N 1
ATOM 824 C CA . ASP A 1 106 ?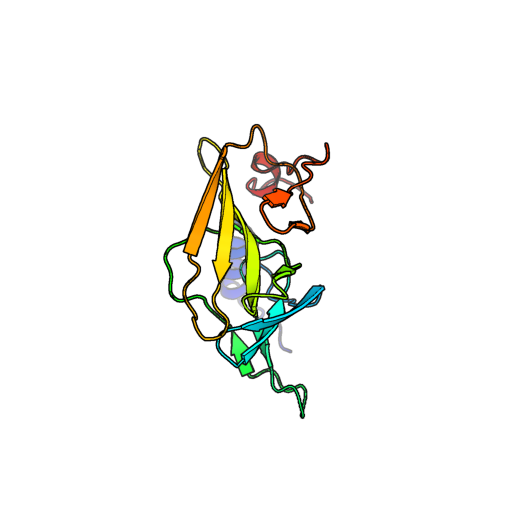 -14.835 -6.424 3.301 1.00 89.38 106 ASP A CA 1
ATOM 825 C C . ASP A 1 106 ? -13.890 -7.587 2.942 1.00 89.38 106 ASP A C 1
ATOM 827 O O . ASP A 1 106 ? -14.192 -8.759 3.181 1.00 89.38 106 ASP A O 1
ATOM 831 N N . ARG A 1 107 ? -12.753 -7.276 2.311 1.00 94.19 107 ARG A N 1
ATOM 832 C CA . ARG A 1 107 ? -11.738 -8.259 1.933 1.00 94.19 107 ARG A CA 1
ATOM 833 C C . ARG A 1 107 ? -10.382 -7.865 2.496 1.00 94.19 107 ARG A C 1
ATOM 835 O O . ARG A 1 107 ? -9.958 -6.719 2.387 1.00 94.19 107 ARG A O 1
ATOM 842 N N . ARG A 1 108 ? -9.652 -8.868 2.982 1.00 95.81 108 ARG A N 1
ATOM 843 C CA . ARG A 1 108 ? -8.229 -8.775 3.345 1.00 95.81 108 ARG A CA 1
ATOM 844 C C . ARG A 1 108 ? -7.270 -9.111 2.198 1.00 95.81 108 ARG A C 1
ATOM 846 O O . ARG A 1 108 ? -6.065 -8.971 2.355 1.00 95.81 108 ARG A O 1
ATOM 853 N N . ALA A 1 109 ? -7.781 -9.549 1.051 1.00 97.31 109 ALA A N 1
ATOM 854 C CA . ALA A 1 109 ? -6.972 -9.938 -0.102 1.00 97.31 109 ALA A CA 1
ATOM 855 C C . ALA A 1 109 ? -7.046 -8.873 -1.198 1.00 97.31 109 ALA A C 1
ATOM 857 O O . ALA A 1 109 ? -8.135 -8.547 -1.682 1.00 97.31 109 ALA A O 1
ATOM 858 N N . ARG A 1 110 ? -5.889 -8.346 -1.598 1.00 97.75 110 ARG A N 1
ATOM 859 C CA . ARG A 1 110 ? -5.749 -7.400 -2.703 1.00 97.75 110 ARG A CA 1
ATOM 860 C C . ARG A 1 110 ? -5.919 -8.122 -4.032 1.00 97.75 110 ARG A C 1
ATOM 862 O O . ARG A 1 110 ? -5.350 -9.182 -4.277 1.00 97.75 110 ARG A O 1
ATOM 869 N N . GLU A 1 111 ? -6.658 -7.494 -4.929 1.00 97.75 111 GLU A N 1
ATOM 870 C CA . GLU A 1 111 ? -6.809 -7.917 -6.311 1.00 97.75 111 GLU A CA 1
ATOM 871 C C . GLU A 1 111 ? -5.872 -7.091 -7.189 1.00 97.75 111 GLU A C 1
ATOM 873 O O . GLU A 1 111 ? -6.000 -5.868 -7.273 1.00 97.75 111 GLU A O 1
ATOM 878 N N . ARG A 1 112 ? -4.922 -7.745 -7.860 1.00 98.12 112 ARG A N 1
ATOM 879 C CA . ARG A 1 112 ? -4.036 -7.070 -8.812 1.00 98.12 112 ARG A CA 1
ATOM 880 C C . ARG A 1 112 ? -4.836 -6.628 -10.038 1.00 98.12 112 ARG A C 1
ATOM 882 O O . ARG A 1 112 ? -5.377 -7.460 -10.757 1.00 98.12 112 ARG A O 1
ATOM 889 N N . VAL A 1 113 ? -4.856 -5.323 -10.290 1.00 97.56 113 VAL A N 1
ATOM 890 C CA . VAL A 1 113 ? -5.511 -4.708 -11.453 1.00 97.56 113 VAL A CA 1
ATOM 891 C C . VAL A 1 113 ? -4.552 -4.665 -12.641 1.00 97.56 113 VAL A C 1
ATOM 893 O O . VAL A 1 113 ? -4.936 -4.991 -13.760 1.00 97.56 113 VAL A O 1
ATOM 896 N N . ALA A 1 114 ? -3.294 -4.284 -12.401 1.00 97.75 114 ALA A N 1
ATOM 897 C CA . ALA A 1 114 ? -2.269 -4.190 -13.436 1.00 97.75 114 ALA A CA 1
ATOM 898 C C . ALA A 1 114 ? -0.857 -4.346 -12.855 1.00 97.75 114 ALA A C 1
ATOM 900 O O . ALA A 1 114 ? -0.621 -4.024 -11.690 1.00 97.75 114 ALA A O 1
ATOM 901 N N . SER A 1 115 ? 0.078 -4.783 -13.701 1.00 97.88 115 SER A N 1
ATOM 902 C CA . SER A 1 115 ? 1.524 -4.680 -13.474 1.00 97.88 115 SER A CA 1
ATOM 903 C C . SER A 1 115 ? 2.135 -3.821 -14.573 1.00 97.88 115 SER A C 1
ATOM 905 O O . SER A 1 115 ? 1.853 -4.043 -15.752 1.00 97.88 115 SER A O 1
ATOM 907 N N . ILE A 1 116 ? 2.965 -2.856 -14.193 1.00 96.75 116 ILE A N 1
ATOM 908 C CA . ILE A 1 116 ? 3.671 -1.972 -15.116 1.00 96.75 116 ILE A CA 1
ATOM 909 C C . ILE A 1 116 ? 5.167 -2.121 -14.856 1.00 96.75 116 ILE A C 1
ATOM 911 O O . ILE A 1 116 ? 5.625 -1.854 -13.749 1.00 96.75 116 ILE A O 1
ATOM 915 N N . ALA A 1 117 ? 5.927 -2.535 -15.868 1.00 95.38 117 ALA A N 1
ATOM 916 C CA . ALA A 1 117 ? 7.383 -2.575 -15.781 1.00 95.38 117 ALA A CA 1
ATOM 917 C C . ALA A 1 117 ? 7.955 -1.157 -15.621 1.00 95.38 117 ALA A C 1
ATOM 919 O O . ALA A 1 117 ? 7.528 -0.238 -16.319 1.00 95.38 117 ALA A O 1
ATOM 920 N N . ALA A 1 118 ? 8.932 -1.003 -14.729 1.00 89.94 118 ALA A N 1
ATOM 921 C CA . ALA A 1 118 ? 9.595 0.261 -14.436 1.00 89.94 118 ALA A CA 1
ATOM 922 C C . ALA A 1 118 ? 11.068 0.230 -14.872 1.00 89.94 118 ALA A C 1
ATOM 924 O O . ALA A 1 118 ? 11.818 -0.691 -14.528 1.00 89.94 118 ALA A O 1
ATOM 925 N N . ASP A 1 119 ? 11.511 1.278 -15.567 1.00 84.56 119 ASP A N 1
ATOM 926 C CA . ASP A 1 119 ? 12.908 1.461 -15.970 1.00 84.56 119 ASP A CA 1
ATOM 927 C C . ASP A 1 119 ? 13.676 2.243 -14.895 1.00 84.56 119 ASP A C 1
ATOM 929 O O . ASP A 1 119 ? 13.988 3.422 -15.036 1.00 84.56 119 ASP A O 1
ATOM 933 N N . GLY A 1 120 ? 13.993 1.545 -13.799 1.00 79.81 120 GLY A N 1
ATOM 934 C CA . GLY A 1 120 ? 14.572 2.149 -12.598 1.00 79.81 120 GLY A CA 1
ATOM 935 C C . GLY A 1 120 ? 13.500 2.917 -11.822 1.00 79.81 120 GLY A C 1
ATOM 936 O O . GLY A 1 120 ? 13.267 4.080 -12.125 1.00 79.81 120 GLY A O 1
ATOM 937 N N . PRO A 1 121 ? 12.849 2.299 -10.822 1.00 86.00 121 PRO A N 1
ATOM 938 C CA . PRO A 1 121 ? 11.587 2.812 -10.317 1.00 86.00 121 PRO A CA 1
ATOM 939 C C . PRO A 1 121 ? 11.763 4.175 -9.654 1.00 86.00 121 PRO A C 1
ATOM 941 O O . PRO A 1 121 ? 12.532 4.334 -8.695 1.00 86.00 121 PRO A O 1
ATOM 944 N N . GLY A 1 122 ? 11.009 5.147 -10.163 1.00 91.06 122 GLY A N 1
ATOM 945 C CA . GLY A 1 122 ? 10.761 6.409 -9.494 1.00 91.06 122 GLY A CA 1
ATOM 946 C C . GLY A 1 122 ? 10.118 6.210 -8.121 1.00 91.06 122 GLY A C 1
ATOM 947 O O . GLY A 1 122 ? 9.348 5.273 -7.890 1.00 91.06 122 GLY A O 1
ATOM 948 N N . TYR A 1 123 ? 10.438 7.118 -7.208 1.00 92.12 123 TYR A N 1
ATOM 949 C CA . TYR A 1 123 ? 9.720 7.312 -5.963 1.00 92.12 123 TYR A CA 1
ATOM 950 C C . TYR A 1 123 ? 8.387 7.992 -6.280 1.00 92.12 123 TYR A C 1
ATOM 952 O O . TYR A 1 123 ? 8.330 9.165 -6.665 1.00 92.12 123 TYR A O 1
ATOM 960 N N . ILE A 1 124 ? 7.316 7.217 -6.145 1.00 94.38 124 ILE A N 1
ATOM 961 C CA . ILE A 1 124 ? 5.940 7.660 -6.326 1.00 94.38 124 ILE A CA 1
ATOM 962 C C . ILE A 1 124 ? 5.289 7.587 -4.948 1.00 94.38 124 ILE A C 1
ATOM 964 O O . ILE A 1 124 ? 5.158 6.508 -4.379 1.00 94.38 124 ILE A O 1
ATOM 968 N N . HIS A 1 125 ? 4.934 8.742 -4.395 1.00 94.62 125 HIS A N 1
ATOM 969 C CA . HIS A 1 125 ? 4.385 8.831 -3.039 1.00 94.62 125 HIS A CA 1
ATOM 970 C C . HIS A 1 125 ? 2.881 8.523 -2.983 1.00 94.62 125 HIS A C 1
ATOM 972 O O . HIS A 1 125 ? 2.369 8.016 -1.986 1.00 94.62 125 HIS A O 1
ATOM 978 N N . ASP A 1 126 ? 2.170 8.845 -4.062 1.00 94.06 126 ASP A N 1
ATOM 979 C CA . ASP A 1 126 ? 0.713 8.859 -4.102 1.00 94.06 126 ASP A CA 1
ATOM 980 C C . ASP A 1 126 ? 0.196 8.376 -5.463 1.00 94.06 126 ASP A C 1
ATOM 982 O O . ASP A 1 126 ? 0.907 8.408 -6.473 1.00 94.06 126 ASP A O 1
ATOM 986 N N . CYS A 1 127 ? -1.056 7.936 -5.485 1.00 95.12 127 CYS A N 1
ATOM 987 C CA . CYS A 1 127 ? -1.799 7.610 -6.691 1.00 95.12 127 CYS A CA 1
ATOM 988 C C . CYS A 1 127 ? -3.114 8.391 -6.723 1.00 95.12 127 CYS A C 1
ATOM 990 O O . CYS A 1 127 ? -3.558 8.978 -5.744 1.00 95.12 127 CYS A O 1
ATOM 992 N N . SER A 1 128 ? -3.762 8.437 -7.877 1.00 96.31 128 SER A N 1
ATOM 993 C CA . SER A 1 128 ? -5.099 9.019 -7.995 1.00 96.31 128 SER A CA 1
ATOM 994 C C . SER A 1 128 ? -5.978 8.125 -8.844 1.00 96.31 128 SER A C 1
ATOM 996 O O . SER A 1 128 ? -5.479 7.371 -9.677 1.00 96.31 128 SER A O 1
ATOM 998 N N . ILE A 1 129 ? -7.291 8.220 -8.651 1.00 97.31 129 ILE A N 1
ATOM 999 C CA . ILE A 1 129 ? -8.264 7.509 -9.478 1.00 97.31 129 ILE A CA 1
ATOM 1000 C C . ILE A 1 129 ? -9.220 8.497 -10.141 1.00 97.31 129 ILE A C 1
ATOM 1002 O O . ILE A 1 129 ? -9.522 9.565 -9.610 1.00 97.31 129 ILE A O 1
ATOM 1006 N N . THR A 1 130 ? -9.691 8.116 -11.317 1.00 95.94 130 THR A N 1
ATOM 1007 C CA . THR A 1 130 ? -10.867 8.679 -11.986 1.00 95.94 130 THR A CA 1
ATOM 1008 C C . THR A 1 130 ? -11.906 7.566 -12.117 1.00 95.94 130 THR A C 1
ATOM 1010 O O . THR A 1 130 ? -11.639 6.444 -11.695 1.00 95.94 130 THR A O 1
ATOM 1013 N N . THR A 1 131 ? -13.052 7.839 -12.742 1.00 92.69 131 THR A N 1
ATOM 1014 C CA . THR A 1 131 ? -14.068 6.811 -13.024 1.00 92.69 131 THR A CA 1
ATOM 1015 C C . THR A 1 131 ? -13.483 5.574 -13.716 1.00 92.69 131 THR A C 1
ATOM 1017 O O . THR A 1 131 ? -13.841 4.459 -13.361 1.00 92.69 131 THR A O 1
ATOM 1020 N N . ASP A 1 132 ? -12.532 5.756 -14.642 1.00 94.50 132 ASP A N 1
ATOM 1021 C CA . ASP A 1 132 ? -12.050 4.665 -15.506 1.00 94.50 132 ASP A CA 1
ATOM 1022 C C . ASP A 1 132 ? -10.528 4.438 -15.459 1.00 94.50 132 ASP A C 1
ATOM 1024 O O . ASP A 1 132 ? -10.005 3.596 -16.188 1.00 94.50 132 ASP A O 1
ATOM 1028 N N . HIS A 1 133 ? -9.783 5.197 -14.647 1.00 96.50 133 HIS A N 1
ATOM 1029 C CA . HIS A 1 133 ? -8.315 5.141 -14.643 1.00 96.50 133 HIS A CA 1
ATOM 1030 C C . HIS A 1 133 ? -7.733 5.217 -13.239 1.00 96.50 133 HIS A C 1
ATOM 1032 O O . HIS A 1 133 ? -8.186 6.016 -12.423 1.00 96.50 133 HIS A O 1
ATOM 1038 N N . VAL A 1 134 ? -6.641 4.484 -13.029 1.00 97.25 134 VAL A N 1
ATOM 1039 C CA . VAL A 1 134 ? -5.669 4.751 -11.965 1.00 97.25 134 VAL A CA 1
ATOM 1040 C C . VAL A 1 134 ? -4.494 5.506 -12.582 1.00 97.25 134 VAL A C 1
ATOM 1042 O O . VAL A 1 134 ? -3.980 5.115 -13.630 1.00 97.25 134 VAL A O 1
ATOM 1045 N N . VAL A 1 135 ? -4.078 6.595 -11.945 1.00 96.94 135 VAL A N 1
ATOM 1046 C CA . VAL A 1 135 ? -3.005 7.476 -12.405 1.00 96.94 135 VAL A CA 1
ATOM 1047 C C . VAL A 1 135 ? -1.838 7.386 -11.433 1.00 96.94 135 VAL A C 1
ATOM 1049 O O . VAL A 1 135 ? -1.970 7.722 -10.255 1.00 96.94 135 VAL A O 1
ATOM 1052 N N . LEU A 1 136 ? -0.689 6.960 -11.954 1.00 95.94 136 LEU A N 1
ATOM 1053 C CA . LEU A 1 136 ? 0.605 7.026 -11.282 1.00 95.94 136 LEU A CA 1
ATOM 1054 C C . LEU A 1 136 ? 1.456 8.085 -11.984 1.00 95.94 136 LEU A C 1
ATOM 1056 O O . LEU A 1 136 ? 1.610 8.046 -13.205 1.00 95.94 136 LEU A O 1
ATOM 1060 N N . VAL A 1 137 ? 2.002 9.032 -11.221 1.00 95.00 137 VAL A N 1
ATOM 1061 C CA . VAL A 1 137 ? 2.918 10.051 -11.747 1.00 95.00 137 VAL A CA 1
ATOM 1062 C C . VAL A 1 137 ? 4.337 9.671 -11.346 1.00 95.00 137 VAL A C 1
ATOM 1064 O O . VAL A 1 137 ? 4.774 9.951 -10.231 1.00 95.00 137 VAL A O 1
ATOM 1067 N N . GLU A 1 138 ? 5.058 9.025 -12.261 1.00 94.25 138 GLU A N 1
ATOM 1068 C CA . GLU A 1 138 ? 6.466 8.690 -12.054 1.00 94.25 138 GLU A CA 1
ATOM 1069 C C . GLU A 1 138 ? 7.328 9.953 -12.148 1.00 94.25 138 GLU A C 1
ATOM 1071 O O . GLU A 1 138 ? 7.603 10.487 -13.224 1.00 94.25 138 GLU A O 1
ATOM 1076 N N . THR A 1 139 ? 7.719 10.476 -10.987 1.00 88.94 139 THR A N 1
ATOM 1077 C CA . THR A 1 139 ? 8.616 11.631 -10.909 1.00 88.94 139 THR A CA 1
ATOM 1078 C C . THR A 1 139 ? 10.059 11.211 -11.222 1.00 88.94 139 THR A C 1
ATOM 1080 O O . THR A 1 139 ? 10.421 10.054 -11.007 1.00 88.94 139 THR A O 1
ATOM 1083 N N . PRO A 1 140 ? 10.943 12.129 -11.664 1.00 89.94 140 PRO A N 1
ATOM 1084 C CA . PRO A 1 140 ? 12.336 11.790 -11.976 1.00 89.94 140 PRO A CA 1
ATOM 1085 C C . PRO A 1 140 ? 13.205 11.483 -10.736 1.00 89.94 140 PRO A C 1
ATOM 1087 O O . PRO A 1 140 ? 14.428 11.379 -10.852 1.00 89.94 140 PRO A O 1
ATOM 1090 N N . LEU A 1 141 ? 12.615 11.362 -9.541 1.00 88.44 141 LEU A N 1
ATOM 1091 C CA . LEU A 1 141 ? 13.314 10.953 -8.326 1.00 88.44 141 LEU A CA 1
ATOM 1092 C C . LEU A 1 141 ? 13.444 9.426 -8.299 1.00 88.44 141 LEU A C 1
ATOM 1094 O O . LEU A 1 141 ? 12.567 8.735 -7.799 1.00 88.44 141 LEU A O 1
ATOM 1098 N N . VAL A 1 142 ? 14.537 8.890 -8.835 1.00 87.88 142 VAL A N 1
ATOM 1099 C CA . VAL A 1 142 ? 14.744 7.436 -8.938 1.00 87.88 142 VAL A CA 1
ATOM 1100 C C . VAL A 1 142 ? 15.263 6.847 -7.628 1.00 87.88 142 VAL A C 1
ATOM 1102 O O . VAL A 1 142 ? 16.224 7.354 -7.043 1.00 87.88 142 VAL A O 1
ATOM 1105 N N . MET A 1 143 ? 14.681 5.727 -7.194 1.00 83.38 143 MET A N 1
ATOM 1106 C CA . MET A 1 143 ? 15.175 4.981 -6.038 1.00 83.38 143 MET A CA 1
ATOM 1107 C C . MET A 1 143 ? 16.491 4.263 -6.385 1.00 83.38 143 MET A C 1
ATOM 1109 O O . MET A 1 143 ? 16.520 3.414 -7.283 1.00 83.38 143 MET A O 1
ATOM 1113 N N . PRO A 1 144 ? 17.605 4.521 -5.672 1.00 76.06 144 PRO A N 1
ATOM 1114 C CA . PRO A 1 144 ? 18.883 3.889 -5.971 1.00 76.06 144 PRO A CA 1
ATOM 1115 C C . PRO A 1 144 ? 18.943 2.478 -5.361 1.00 76.06 144 PRO A C 1
ATOM 1117 O O . PRO A 1 144 ? 19.725 2.229 -4.447 1.00 76.06 144 PRO A O 1
ATOM 1120 N N . ILE A 1 145 ? 18.144 1.533 -5.872 1.00 71.62 145 ILE A N 1
ATOM 1121 C CA . ILE A 1 145 ? 17.974 0.174 -5.308 1.00 71.62 145 ILE A CA 1
ATOM 1122 C C . ILE A 1 145 ? 19.323 -0.513 -5.046 1.00 71.62 145 ILE A C 1
ATOM 1124 O O . ILE A 1 145 ? 19.546 -1.085 -3.983 1.00 71.62 145 ILE A O 1
ATOM 1128 N N . ARG A 1 146 ? 20.267 -0.419 -5.994 1.00 67.44 146 ARG A N 1
ATOM 1129 C CA . ARG A 1 146 ? 21.609 -1.015 -5.848 1.00 67.44 146 ARG A CA 1
ATOM 1130 C C . ARG A 1 146 ? 22.405 -0.430 -4.683 1.00 67.44 146 ARG A C 1
ATOM 1132 O O . ARG A 1 146 ? 23.214 -1.139 -4.097 1.00 67.44 146 ARG A O 1
ATOM 1139 N N . ARG A 1 147 ? 22.198 0.852 -4.370 1.00 62.72 147 ARG A N 1
ATOM 1140 C CA . ARG A 1 147 ? 22.792 1.502 -3.200 1.00 62.72 147 ARG A CA 1
ATOM 1141 C C . ARG A 1 147 ? 22.045 1.077 -1.939 1.00 62.72 147 ARG A C 1
ATOM 1143 O O . ARG A 1 147 ? 22.702 0.649 -1.011 1.00 62.72 147 ARG A O 1
ATOM 1150 N N . ALA A 1 148 ? 20.712 1.082 -1.949 1.00 61.72 148 ALA A N 1
ATOM 1151 C CA . ALA A 1 148 ? 19.889 0.682 -0.802 1.00 61.72 148 ALA A CA 1
ATOM 1152 C C . ALA A 1 148 ? 20.122 -0.774 -0.341 1.00 61.72 148 ALA A C 1
ATOM 1154 O O . ALA A 1 148 ? 19.973 -1.078 0.837 1.00 61.72 148 ALA A O 1
ATOM 1155 N N . LEU A 1 149 ? 20.514 -1.667 -1.256 1.00 62.75 149 LEU A N 1
ATOM 1156 C CA . LEU A 1 149 ? 20.868 -3.061 -0.959 1.00 62.75 149 LEU A CA 1
ATOM 1157 C C . LEU A 1 149 ? 22.368 -3.273 -0.680 1.00 62.75 149 LEU A C 1
ATOM 1159 O O . LEU A 1 149 ? 22.788 -4.402 -0.423 1.00 62.75 149 LEU A O 1
ATOM 1163 N N . SER A 1 150 ? 23.195 -2.226 -0.763 1.00 59.66 150 SER A N 1
ATOM 1164 C CA . SER A 1 150 ? 24.630 -2.327 -0.504 1.00 59.66 150 SER A CA 1
ATOM 1165 C C . SER A 1 150 ? 24.904 -2.229 0.999 1.00 59.66 150 SER A C 1
ATOM 1167 O O . SER A 1 150 ? 24.624 -1.190 1.594 1.00 59.66 150 SER A O 1
ATOM 1169 N N . PRO A 1 151 ? 25.559 -3.225 1.621 1.00 52.34 151 PRO A N 1
ATOM 1170 C CA . PRO A 1 151 ? 25.969 -3.136 3.026 1.00 52.34 151 PRO A CA 1
ATOM 1171 C C . PRO A 1 151 ? 27.062 -2.075 3.269 1.00 52.34 151 PRO A C 1
ATOM 1173 O O . PRO A 1 151 ? 27.466 -1.852 4.406 1.00 52.34 151 PRO A O 1
ATOM 1176 N N . PHE A 1 152 ? 27.557 -1.428 2.207 1.00 56.62 152 PHE A N 1
ATOM 1177 C CA . PHE A 1 152 ? 28.604 -0.405 2.249 1.00 56.62 152 PHE A CA 1
ATOM 1178 C C . PHE A 1 152 ? 28.103 1.000 1.897 1.00 56.62 152 PHE A C 1
ATOM 1180 O O . PHE A 1 152 ? 28.917 1.913 1.767 1.00 56.62 152 PHE A O 1
ATOM 1187 N N . SER A 1 153 ? 26.798 1.197 1.683 1.00 50.69 153 SER A N 1
ATOM 1188 C CA . SER A 1 153 ? 26.272 2.547 1.504 1.00 50.69 153 SER A CA 1
ATOM 1189 C C . SER A 1 153 ? 26.027 3.200 2.860 1.00 50.69 153 SER A C 1
ATOM 1191 O O . SER A 1 153 ? 25.181 2.738 3.622 1.00 50.69 153 SER A O 1
ATOM 1193 N N . GLU A 1 154 ? 26.709 4.309 3.137 1.00 46.44 154 GLU A N 1
ATOM 1194 C CA . GLU A 1 154 ? 26.141 5.307 4.043 1.00 46.44 154 GLU A CA 1
ATOM 1195 C C . GLU A 1 154 ? 24.894 5.891 3.358 1.00 46.44 154 GLU A C 1
ATOM 1197 O O . GLU A 1 154 ? 24.896 6.058 2.128 1.00 46.44 154 GLU A O 1
ATOM 1202 N N . GLY A 1 155 ? 23.823 6.092 4.134 1.00 42.69 155 GLY A N 1
ATOM 1203 C CA . GLY A 1 155 ? 22.526 6.601 3.665 1.00 42.69 155 GLY A CA 1
ATOM 1204 C C . GLY A 1 155 ? 22.639 7.809 2.743 1.00 42.69 155 GLY A C 1
ATOM 1205 O O . GLY A 1 155 ? 23.547 8.644 2.945 1.00 42.69 155 GLY A O 1
#